Protein AF-A0AAJ1BCB5-F1 (afdb_monomer_lite)

Radius of gyration: 13.61 Å; chains: 1; bounding box: 36×20×44 Å

Foldseek 3Di:
DDAWDWDWDADPNWIWIWTHDLFFIWIATPCDPDPLDDRTDTDGNPDDPDDPPDPCDVVNVNVVVVVVVVVSVVVVD

Structure (mmCIF, N/CA/C/O backbone):
data_AF-A0AAJ1BCB5-F1
#
_entry.id   AF-A0AAJ1BCB5-F1
#
loop_
_atom_site.group_PDB
_atom_site.id
_atom_site.type_symbol
_atom_site.label_atom_id
_atom_site.label_alt_id
_atom_site.label_comp_id
_atom_site.label_asym_id
_atom_site.label_entity_id
_atom_site.label_seq_id
_atom_site.pdbx_PDB_ins_code
_atom_site.Cartn_x
_atom_site.Cartn_y
_atom_site.Cartn_z
_atom_site.occupancy
_atom_site.B_iso_or_equiv
_atom_site.auth_seq_id
_atom_site.auth_comp_id
_atom_site.auth_asym_id
_atom_site.auth_atom_id
_atom_site.pdbx_PDB_model_num
ATOM 1 N N . MET A 1 1 ? 3.063 0.021 -26.101 1.00 45.00 1 MET A N 1
ATOM 2 C CA . MET A 1 1 ? 3.000 0.633 -24.761 1.00 45.00 1 MET A CA 1
ATOM 3 C C . MET A 1 1 ? 3.009 -0.531 -23.795 1.00 45.00 1 MET A C 1
ATOM 5 O O . MET A 1 1 ? 2.146 -1.381 -23.947 1.00 45.00 1 MET A O 1
ATOM 9 N N . SER A 1 2 ? 4.034 -0.670 -22.952 1.00 55.69 2 SER A N 1
ATOM 10 C CA . SER A 1 2 ? 4.043 -1.724 -21.931 1.00 55.69 2 SER A CA 1
ATOM 11 C C . SER A 1 2 ? 3.009 -1.349 -20.877 1.00 55.69 2 SER A C 1
ATOM 13 O O . SER A 1 2 ? 3.043 -0.223 -20.384 1.00 55.69 2 SER A O 1
ATOM 15 N N . GLU A 1 3 ? 2.062 -2.238 -20.608 1.00 65.75 3 GLU A N 1
ATOM 16 C CA . GLU A 1 3 ? 1.087 -2.063 -19.532 1.00 65.75 3 GLU A CA 1
ATOM 17 C C . GLU A 1 3 ? 1.829 -1.930 -18.187 1.00 65.75 3 GLU A C 1
ATOM 19 O O . GLU A 1 3 ? 2.888 -2.550 -18.025 1.00 65.75 3 GLU A O 1
ATOM 24 N N . PRO A 1 4 ? 1.350 -1.090 -17.252 1.00 73.56 4 PRO A N 1
ATOM 25 C CA . PRO A 1 4 ? 1.950 -0.997 -15.926 1.00 73.56 4 PRO A CA 1
ATOM 26 C C . PRO A 1 4 ? 1.840 -2.348 -15.204 1.00 73.56 4 PRO A C 1
ATOM 28 O O . PRO A 1 4 ? 0.802 -3.010 -15.274 1.00 73.56 4 PRO A O 1
ATOM 31 N N . ASP A 1 5 ? 2.912 -2.768 -14.526 1.00 86.50 5 ASP A N 1
ATOM 32 C CA . ASP A 1 5 ? 2.907 -4.011 -13.746 1.00 86.50 5 ASP A CA 1
ATOM 33 C C . ASP A 1 5 ? 2.119 -3.756 -12.465 1.00 86.50 5 ASP A C 1
ATOM 35 O O . ASP A 1 5 ? 2.491 -2.897 -11.668 1.00 86.50 5 ASP A O 1
ATOM 39 N N . ARG A 1 6 ? 1.009 -4.472 -12.289 1.00 90.69 6 ARG A N 1
ATOM 40 C CA . ARG A 1 6 ? 0.148 -4.332 -11.116 1.00 90.69 6 ARG A CA 1
ATOM 41 C C . ARG A 1 6 ? 0.160 -5.601 -10.289 1.00 90.69 6 ARG A C 1
ATOM 43 O O . ARG A 1 6 ? 0.094 -6.702 -10.837 1.00 90.69 6 ARG A O 1
ATOM 50 N N . PHE A 1 7 ? 0.221 -5.448 -8.973 1.00 92.19 7 PHE A N 1
ATOM 51 C CA . PHE A 1 7 ? 0.094 -6.565 -8.044 1.00 92.19 7 PHE A CA 1
ATOM 52 C C . PHE A 1 7 ? -0.557 -6.123 -6.736 1.00 92.19 7 PHE A C 1
ATOM 54 O O . PHE A 1 7 ? -0.526 -4.949 -6.374 1.00 92.19 7 PHE A O 1
ATOM 61 N N . GLN A 1 8 ? -1.166 -7.082 -6.045 1.00 93.50 8 GLN A N 1
ATOM 62 C CA . GLN A 1 8 ? -1.818 -6.856 -4.762 1.00 93.50 8 GLN A CA 1
ATOM 63 C C . GLN A 1 8 ? -0.906 -7.283 -3.618 1.00 93.50 8 GLN A C 1
ATOM 65 O O . GLN A 1 8 ? -0.131 -8.237 -3.749 1.00 93.50 8 GLN A O 1
ATOM 70 N N . VAL A 1 9 ? -1.012 -6.570 -2.503 1.00 91.50 9 VAL A N 1
ATOM 71 C CA . VAL A 1 9 ? -0.266 -6.836 -1.275 1.00 91.50 9 VAL A CA 1
ATOM 72 C C . VAL A 1 9 ? -1.244 -6.838 -0.108 1.00 91.50 9 VAL A C 1
ATOM 74 O O . VAL A 1 9 ? -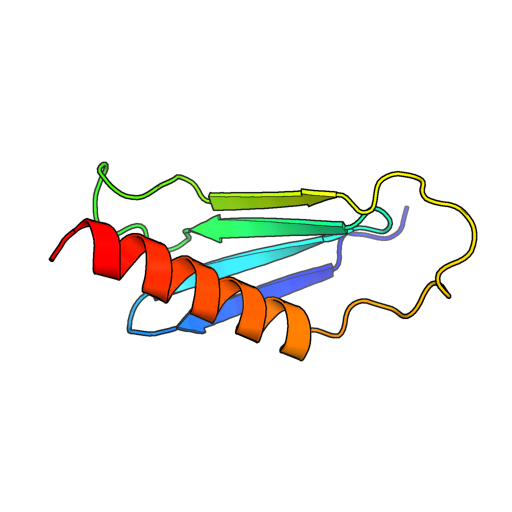2.000 -5.887 0.067 1.00 91.50 9 VAL A O 1
ATOM 77 N N . GLU A 1 10 ? -1.218 -7.902 0.689 1.00 92.00 10 GLU A N 1
ATOM 78 C CA . GLU A 1 10 ? -2.020 -8.037 1.906 1.00 92.00 10 GLU A CA 1
ATOM 79 C C . GLU A 1 10 ? -1.106 -7.876 3.129 1.00 92.00 10 GLU A C 1
ATOM 81 O O . GLU A 1 10 ? -0.174 -8.661 3.318 1.00 92.00 10 GLU A O 1
ATOM 86 N N . LEU A 1 11 ? -1.351 -6.855 3.955 1.00 88.19 11 LEU A N 1
ATOM 87 C CA . LEU A 1 11 ? -0.571 -6.559 5.163 1.00 88.19 11 LEU A CA 1
ATOM 88 C C . LEU A 1 11 ? -1.500 -6.180 6.312 1.00 88.19 11 LEU A C 1
ATOM 90 O O . LEU A 1 11 ? -2.291 -5.254 6.185 1.00 88.19 11 LEU A O 1
ATOM 94 N N . ARG A 1 12 ? -1.366 -6.867 7.457 1.00 82.38 12 ARG A N 1
ATOM 95 C CA . ARG A 1 12 ? -2.104 -6.576 8.705 1.00 82.38 12 ARG A CA 1
ATOM 96 C C . ARG A 1 12 ? -3.611 -6.345 8.485 1.00 82.38 12 ARG A C 1
ATOM 98 O O . ARG A 1 12 ? -4.156 -5.371 8.980 1.00 82.38 12 ARG A O 1
ATOM 105 N N . GLU A 1 13 ? -4.250 -7.253 7.742 1.00 85.31 13 GLU A N 1
ATOM 106 C CA . GLU A 1 13 ? -5.689 -7.224 7.401 1.00 85.31 13 GLU A CA 1
ATOM 107 C C . GLU A 1 13 ? -6.101 -6.145 6.384 1.00 85.31 13 GLU A C 1
ATOM 109 O O . GLU A 1 13 ? -7.277 -6.031 6.055 1.00 85.31 13 GLU A O 1
ATOM 114 N N . PHE A 1 14 ? -5.141 -5.415 5.817 1.00 87.44 14 PHE A N 1
ATOM 115 C CA . PHE A 1 14 ? -5.372 -4.435 4.763 1.00 87.44 14 PHE A CA 1
ATOM 116 C C . PHE A 1 14 ? -4.888 -4.929 3.408 1.00 87.44 14 PHE A C 1
ATOM 118 O O . PHE A 1 14 ? -3.859 -5.601 3.303 1.00 87.44 14 PHE A O 1
ATOM 125 N N . THR A 1 15 ? -5.620 -4.552 2.360 1.00 91.06 15 THR A N 1
ATOM 126 C CA . THR A 1 15 ? -5.274 -4.888 0.977 1.00 91.06 15 THR A CA 1
ATOM 127 C C . THR A 1 15 ? -4.881 -3.635 0.208 1.00 91.06 15 THR A C 1
ATOM 129 O O . THR A 1 15 ? -5.635 -2.659 0.164 1.00 91.06 15 THR A O 1
ATOM 132 N N . PHE A 1 16 ? -3.729 -3.699 -0.453 1.00 92.00 16 PHE A N 1
ATOM 133 C CA . PHE A 1 16 ? -3.169 -2.632 -1.272 1.00 92.00 16 PHE A CA 1
ATOM 134 C C . PHE A 1 16 ? -3.029 -3.081 -2.725 1.00 92.00 16 PHE A C 1
ATOM 136 O O . PHE A 1 16 ? -2.626 -4.212 -2.999 1.00 92.00 16 PHE A O 1
ATOM 143 N N . GLU A 1 17 ? -3.318 -2.183 -3.662 1.00 93.94 17 GLU A N 1
ATOM 144 C CA . GLU A 1 17 ? -2.944 -2.322 -5.066 1.00 93.94 17 GLU A CA 1
ATOM 145 C C . GLU A 1 17 ? -1.687 -1.502 -5.332 1.00 93.94 17 GLU A C 1
ATOM 147 O O . GLU A 1 17 ? -1.638 -0.306 -5.049 1.00 93.94 17 GLU A O 1
ATOM 152 N N . VAL A 1 18 ? -0.675 -2.148 -5.900 1.00 92.81 18 VAL A N 1
ATOM 153 C CA . VAL A 1 18 ? 0.563 -1.499 -6.310 1.00 92.81 18 VAL A CA 1
ATOM 154 C C . VAL A 1 18 ? 0.604 -1.434 -7.824 1.00 92.81 18 VAL A C 1
ATOM 156 O O . VAL A 1 18 ? 0.522 -2.460 -8.498 1.00 92.81 18 VAL A O 1
ATOM 159 N N . GLU A 1 19 ? 0.785 -0.234 -8.358 1.00 91.50 19 GLU A N 1
ATOM 160 C CA . GLU A 1 19 ? 1.034 0.015 -9.771 1.00 91.50 19 GLU A CA 1
ATOM 161 C C . GLU A 1 19 ? 2.498 0.409 -9.976 1.00 91.50 19 GLU A C 1
ATOM 163 O O . GLU A 1 19 ? 2.909 1.509 -9.613 1.00 91.50 19 GLU A O 1
ATOM 168 N N . ILE A 1 20 ? 3.294 -0.471 -10.583 1.00 87.56 20 ILE A N 1
ATOM 169 C CA . ILE A 1 20 ? 4.679 -0.189 -10.959 1.00 87.56 20 ILE A CA 1
ATOM 170 C C . ILE A 1 20 ? 4.721 0.360 -12.385 1.00 87.56 20 ILE A C 1
ATOM 172 O O . ILE A 1 20 ? 4.237 -0.243 -13.347 1.00 87.56 20 ILE A O 1
ATOM 176 N N . SER A 1 21 ? 5.399 1.490 -12.525 1.00 83.44 21 SER A N 1
ATOM 177 C CA . SER A 1 21 ? 5.703 2.143 -13.790 1.00 83.44 21 SER A CA 1
ATOM 178 C C . SER A 1 21 ? 7.214 2.256 -13.997 1.00 83.44 21 SER A C 1
ATOM 180 O O . SER A 1 21 ? 8.023 2.126 -13.082 1.00 83.44 21 SER A O 1
ATOM 182 N N . SER A 1 22 ? 7.633 2.589 -15.216 1.00 77.50 22 SER A N 1
ATOM 183 C CA . SER A 1 22 ? 9.047 2.861 -15.529 1.00 77.50 22 SER A CA 1
ATOM 184 C C . SER A 1 22 ? 9.645 4.050 -14.760 1.00 77.50 22 SER A C 1
ATOM 186 O O . SER A 1 22 ? 10.861 4.234 -14.772 1.00 77.50 22 SER A O 1
ATOM 188 N N . LEU A 1 23 ? 8.796 4.856 -14.118 1.00 80.81 23 LEU A N 1
ATOM 189 C CA . LEU A 1 23 ? 9.154 6.048 -13.355 1.00 80.81 23 LEU A CA 1
ATOM 190 C C . LEU A 1 23 ? 9.102 5.833 -11.835 1.00 80.81 23 LEU A C 1
ATOM 192 O O . LEU A 1 23 ? 9.469 6.746 -11.102 1.00 80.81 23 LEU A O 1
ATOM 196 N N . GLY A 1 24 ? 8.645 4.677 -11.349 1.00 86.25 24 GLY A N 1
ATOM 197 C CA . GLY A 1 24 ? 8.409 4.455 -9.923 1.00 86.25 24 GLY A CA 1
ATOM 198 C C . GLY A 1 24 ? 7.216 3.543 -9.666 1.00 86.25 24 GLY A C 1
ATOM 199 O O . GLY A 1 24 ? 6.901 2.697 -10.499 1.00 86.25 24 GLY A O 1
ATOM 200 N N . TYR A 1 25 ? 6.549 3.711 -8.530 1.00 89.38 25 TYR A N 1
ATOM 201 C CA . TYR A 1 25 ? 5.350 2.945 -8.201 1.00 89.38 25 TYR A CA 1
ATOM 202 C C . TYR A 1 25 ? 4.349 3.772 -7.397 1.00 89.38 25 TYR A C 1
ATOM 204 O O . TYR A 1 25 ? 4.717 4.725 -6.710 1.00 89.38 25 TYR A O 1
ATOM 212 N N . SER A 1 26 ? 3.086 3.381 -7.483 1.00 91.12 26 SER A N 1
ATOM 213 C CA . SER A 1 26 ? 1.984 3.953 -6.720 1.00 91.12 26 SER A CA 1
ATOM 214 C C . SER A 1 26 ? 1.301 2.862 -5.916 1.00 91.12 26 SER A C 1
ATOM 216 O O . SER A 1 26 ? 1.150 1.747 -6.405 1.00 91.12 26 SER A O 1
ATOM 218 N N . VAL A 1 27 ? 0.896 3.186 -4.695 1.00 91.69 27 VAL A N 1
ATOM 219 C CA . VAL A 1 27 ? 0.219 2.281 -3.769 1.00 91.69 27 VAL A CA 1
ATOM 220 C C . VAL A 1 27 ? -1.145 2.867 -3.453 1.00 91.69 27 VAL A C 1
ATOM 222 O O . VAL A 1 27 ? -1.243 4.029 -3.059 1.00 91.69 27 VAL A O 1
ATOM 225 N N . PHE A 1 28 ? -2.186 2.060 -3.615 1.00 90.31 28 PHE A N 1
ATOM 226 C CA . PHE A 1 28 ? -3.579 2.431 -3.400 1.00 90.31 28 PHE A CA 1
ATOM 227 C C . PHE A 1 28 ? -4.224 1.470 -2.409 1.00 90.31 28 PHE A C 1
ATOM 229 O O . PHE A 1 28 ? -3.969 0.268 -2.455 1.00 90.31 28 PHE A O 1
ATOM 236 N N . TRP A 1 29 ? -5.093 1.975 -1.538 1.00 89.94 29 TRP A N 1
ATOM 237 C CA . TRP A 1 29 ? -5.903 1.112 -0.679 1.00 89.94 29 TRP A CA 1
ATOM 238 C C . TRP A 1 29 ? -7.040 0.488 -1.482 1.00 89.94 29 TRP A C 1
ATOM 240 O O . TRP A 1 29 ? -7.822 1.204 -2.107 1.00 89.94 29 TRP A O 1
ATOM 250 N N . LEU A 1 30 ? -7.150 -0.839 -1.440 1.00 87.88 30 LEU A N 1
ATOM 251 C CA . LEU A 1 30 ? -8.303 -1.559 -1.982 1.00 87.88 30 LEU A CA 1
ATOM 252 C C . LEU A 1 30 ? -9.374 -1.787 -0.920 1.00 87.88 30 LEU A C 1
ATOM 254 O O . LEU A 1 30 ? -10.557 -1.645 -1.212 1.00 87.88 30 LEU A O 1
ATOM 258 N N . ASP A 1 31 ? -8.949 -2.098 0.301 1.00 82.44 31 ASP A N 1
ATOM 259 C CA . ASP A 1 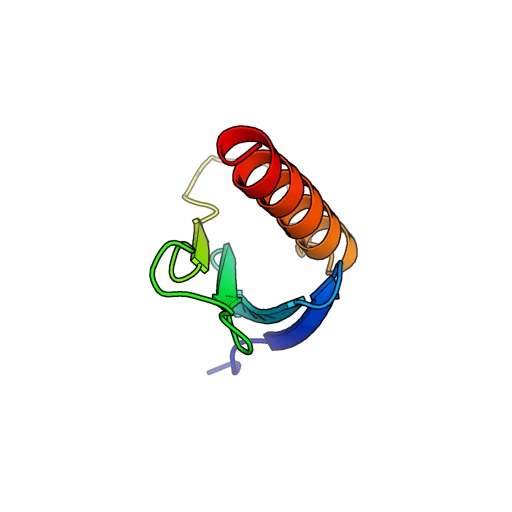3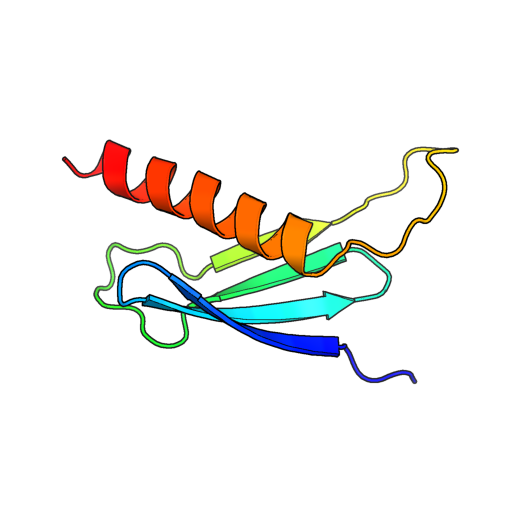1 ? -9.836 -2.286 1.446 1.00 82.44 31 ASP A CA 1
ATOM 260 C C . ASP A 1 31 ? -9.543 -1.186 2.471 1.00 82.44 31 ASP A C 1
ATOM 262 O O . ASP A 1 31 ? -8.839 -1.386 3.459 1.00 82.44 31 ASP A O 1
ATOM 266 N N . CYS A 1 32 ? -9.965 0.042 2.145 1.00 70.38 32 CYS A N 1
ATOM 267 C CA . CYS A 1 32 ? -9.792 1.181 3.040 1.00 70.38 32 CYS A CA 1
ATOM 268 C C . CYS A 1 32 ? -10.815 1.062 4.182 1.00 70.38 32 CYS A C 1
ATOM 270 O O . CYS A 1 32 ? -12.017 1.157 3.916 1.00 70.38 32 CYS A O 1
ATOM 272 N N . PRO A 1 33 ? -10.378 0.857 5.436 1.00 67.81 33 PRO A N 1
ATOM 273 C CA . PRO A 1 33 ? -11.291 0.581 6.542 1.00 67.81 33 PRO A CA 1
ATOM 274 C C . PRO A 1 33 ? -12.103 1.814 6.970 1.00 67.81 33 PRO A C 1
ATOM 276 O O . PRO A 1 33 ? -13.172 1.651 7.554 1.00 67.81 33 PRO A O 1
ATOM 279 N N . ASP A 1 34 ? -11.599 3.034 6.727 1.00 74.56 34 ASP A N 1
ATOM 280 C CA . ASP A 1 34 ? -12.188 4.280 7.228 1.00 74.56 34 ASP A CA 1
ATOM 281 C C . ASP A 1 34 ? -11.674 5.527 6.468 1.00 74.56 34 ASP A C 1
ATOM 283 O O . ASP A 1 34 ? -10.565 5.524 5.932 1.00 74.56 34 ASP A O 1
ATOM 287 N N . GLU A 1 35 ? -12.449 6.620 6.458 1.00 72.75 35 GLU A N 1
ATOM 288 C CA . GLU A 1 35 ? -12.112 7.898 5.793 1.00 72.75 35 GLU A CA 1
ATOM 289 C C . GLU A 1 35 ? -10.893 8.614 6.392 1.00 72.75 35 GLU A C 1
ATOM 291 O O . GLU A 1 35 ? -10.309 9.503 5.770 1.00 72.75 35 GLU A O 1
ATOM 296 N N . THR A 1 36 ? -10.492 8.214 7.596 1.00 75.94 36 THR A N 1
ATOM 297 C CA . THR A 1 36 ? -9.290 8.724 8.250 1.00 75.94 36 THR A CA 1
ATOM 298 C C . THR A 1 36 ? -8.005 8.246 7.579 1.00 75.94 36 THR A C 1
ATOM 300 O O . THR A 1 36 ? -6.980 8.901 7.744 1.00 75.94 36 THR A O 1
ATOM 303 N N . TYR A 1 37 ? -8.000 7.114 6.863 1.00 73.81 37 TYR A N 1
ATOM 304 C CA . TYR A 1 37 ? -6.799 6.577 6.208 1.00 73.81 37 TYR A CA 1
ATOM 305 C C . TYR A 1 37 ? -6.437 7.356 4.933 1.00 73.81 37 TYR A C 1
ATOM 307 O O . TYR A 1 37 ? -7.325 7.783 4.191 1.00 73.81 37 TYR A O 1
ATOM 315 N N . PRO A 1 38 ? -5.136 7.561 4.650 1.00 79.38 38 PRO A N 1
ATOM 316 C CA . PRO A 1 38 ? -4.712 8.207 3.411 1.00 79.38 38 PRO A CA 1
ATOM 317 C C . PRO A 1 38 ? -5.171 7.383 2.206 1.00 79.38 38 PRO A C 1
ATOM 319 O O . PRO A 1 38 ? -5.198 6.163 2.269 1.00 79.38 38 PRO A O 1
ATOM 322 N N . SER A 1 39 ? -5.463 8.010 1.065 1.00 81.31 39 SER A N 1
ATOM 323 C CA . SER A 1 39 ? -5.882 7.274 -0.144 1.00 81.31 39 SER A CA 1
ATOM 324 C C . SER A 1 39 ? -4.770 6.422 -0.780 1.00 81.31 39 SER A C 1
ATOM 326 O O . SER A 1 39 ? -5.032 5.676 -1.723 1.00 81.31 39 SER A O 1
ATOM 328 N N . GLY A 1 40 ? -3.539 6.517 -0.273 1.00 86.06 40 GLY A N 1
ATOM 329 C CA . GLY A 1 40 ? -2.356 5.857 -0.808 1.00 86.06 40 GLY A CA 1
ATOM 330 C C . GLY A 1 40 ? -1.163 6.804 -0.873 1.00 86.06 40 GLY A C 1
ATOM 331 O O . GLY A 1 40 ? -1.220 7.930 -0.372 1.00 86.06 40 GLY A O 1
ATOM 332 N N . TYR A 1 41 ? -0.094 6.364 -1.528 1.00 88.25 41 TYR A N 1
ATOM 333 C CA . TYR A 1 41 ? 1.078 7.192 -1.803 1.00 88.25 41 TYR A CA 1
ATOM 334 C C . TYR A 1 41 ? 1.710 6.819 -3.147 1.00 88.25 41 TYR A C 1
ATOM 336 O O . TYR A 1 41 ? 1.394 5.796 -3.755 1.00 88.25 41 TYR A O 1
ATOM 344 N N . SER A 1 42 ? 2.577 7.682 -3.669 1.00 89.00 42 SER A N 1
ATOM 345 C CA . SER A 1 42 ? 3.272 7.437 -4.935 1.00 89.00 42 SER A CA 1
ATOM 346 C C . SER A 1 42 ? 4.730 7.838 -4.817 1.00 89.00 42 SER A C 1
ATOM 348 O O . SER A 1 42 ? 5.048 8.948 -4.386 1.00 89.00 42 SER A O 1
ATOM 350 N N . VAL A 1 43 ? 5.616 6.935 -5.223 1.00 85.75 43 VAL A N 1
ATOM 351 C CA . VAL A 1 43 ? 7.063 7.120 -5.192 1.00 85.75 43 VAL A CA 1
ATOM 352 C C . VAL A 1 43 ? 7.556 7.274 -6.620 1.00 85.75 43 VAL A C 1
ATOM 354 O O . VAL A 1 43 ? 7.544 6.328 -7.407 1.00 85.75 43 VAL A O 1
ATOM 357 N N . PHE A 1 44 ? 8.019 8.478 -6.954 1.00 83.00 44 PHE A N 1
ATOM 358 C CA . PHE A 1 44 ? 8.602 8.783 -8.258 1.00 83.00 44 PHE A CA 1
ATOM 359 C C . PHE A 1 44 ? 10.129 8.772 -8.164 1.00 83.00 44 PHE A C 1
ATOM 361 O O . PHE A 1 44 ? 10.726 9.567 -7.438 1.00 83.00 44 PHE A O 1
ATOM 368 N N . GLN A 1 45 ? 10.782 7.919 -8.950 1.00 69.94 4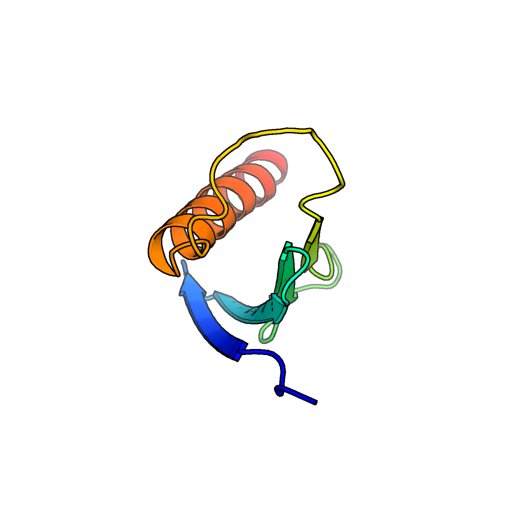5 GLN A N 1
ATOM 369 C CA . GLN A 1 45 ? 12.228 7.963 -9.168 1.00 69.94 45 GLN A CA 1
ATOM 370 C C . GLN A 1 45 ? 12.565 9.091 -10.154 1.00 69.94 45 GLN A C 1
ATOM 372 O O . GLN A 1 45 ? 12.900 8.878 -11.320 1.00 69.94 45 GLN A O 1
ATOM 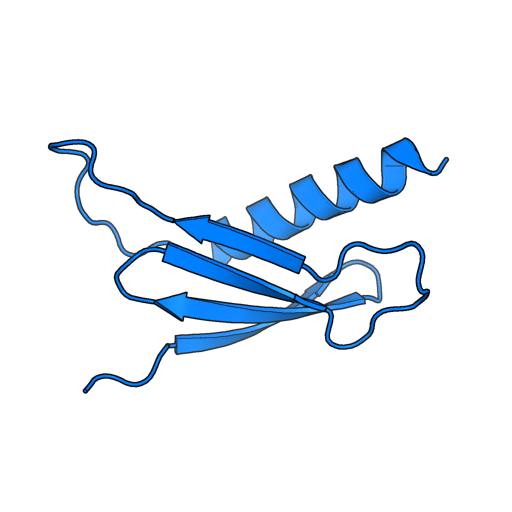377 N N . GLY A 1 46 ? 12.430 10.332 -9.691 1.00 56.94 46 GLY A N 1
ATOM 378 C CA . GLY A 1 46 ? 12.798 11.518 -10.451 1.00 56.94 46 GLY A CA 1
ATOM 379 C C . GLY A 1 46 ? 14.315 11.709 -10.516 1.00 56.94 46 GLY A C 1
ATOM 380 O O . GLY A 1 46 ? 14.921 12.179 -9.563 1.00 56.94 46 GLY A O 1
ATOM 381 N N . GLY A 1 47 ? 14.921 11.384 -11.659 1.00 53.91 47 GLY A N 1
ATOM 382 C CA . GLY A 1 47 ? 15.965 12.207 -12.288 1.00 53.91 47 GLY A CA 1
ATOM 383 C C . GLY A 1 47 ? 17.285 12.500 -11.560 1.00 53.91 47 GLY A C 1
ATOM 384 O O . GLY A 1 47 ? 17.934 13.462 -11.956 1.00 53.91 47 GLY A O 1
ATOM 385 N N . SER A 1 48 ? 17.728 11.718 -10.572 1.00 48.69 48 SER A N 1
ATOM 386 C CA . SER A 1 48 ? 19.118 11.820 -10.094 1.00 48.69 48 SER A CA 1
ATOM 387 C C . SER A 1 48 ? 20.031 10.874 -10.868 1.00 48.69 48 SER A C 1
ATOM 389 O O . SER A 1 48 ? 19.872 9.653 -10.867 1.00 48.69 48 SER A O 1
ATOM 391 N N . GLU A 1 49 ? 20.973 11.492 -11.569 1.00 51.28 49 GLU A N 1
ATOM 392 C CA . GLU A 1 49 ? 22.060 10.899 -12.331 1.00 51.28 49 GLU A CA 1
ATOM 393 C C . GLU A 1 49 ? 22.713 9.696 -11.612 1.00 51.28 49 GLU A C 1
ATOM 395 O O . GLU A 1 49 ? 23.150 9.777 -10.469 1.00 51.28 49 GLU A O 1
ATOM 400 N N . HIS A 1 50 ? 22.826 8.576 -12.332 1.00 46.59 50 HIS A N 1
ATOM 401 C CA . HIS A 1 50 ? 23.764 7.482 -12.049 1.00 46.59 50 HIS A CA 1
ATOM 402 C C . HIS A 1 50 ? 23.572 6.615 -10.786 1.00 46.59 50 HIS A C 1
ATOM 404 O O . HIS A 1 50 ? 24.547 6.059 -10.279 1.00 46.59 50 HIS A O 1
ATOM 410 N N . VAL A 1 51 ? 22.341 6.326 -10.358 1.00 49.81 51 VAL A N 1
ATOM 411 C CA . VAL A 1 51 ? 22.095 5.094 -9.580 1.00 49.81 51 VAL A CA 1
ATOM 412 C C . VAL A 1 51 ? 21.521 4.054 -10.529 1.00 49.81 51 VAL A C 1
ATOM 414 O O . VAL A 1 51 ? 20.471 4.260 -11.130 1.00 49.81 51 VAL A O 1
ATOM 417 N N . SER A 1 52 ? 22.282 2.978 -10.749 1.00 46.47 52 SER A N 1
ATOM 418 C CA . SER A 1 52 ? 21.929 1.847 -11.615 1.00 46.47 52 SER A CA 1
ATOM 419 C C . SER A 1 52 ? 20.426 1.570 -11.572 1.00 46.47 52 SER A C 1
ATOM 421 O O . SER A 1 52 ? 19.913 1.276 -10.496 1.00 46.47 52 SER A O 1
ATOM 423 N N . ARG A 1 53 ? 19.755 1.658 -12.733 1.00 52.69 53 ARG A N 1
ATOM 424 C CA . ARG A 1 53 ? 18.356 1.258 -12.982 1.00 52.69 53 ARG A CA 1
ATOM 425 C C . ARG A 1 53 ? 18.150 -0.220 -12.629 1.00 52.69 53 ARG A C 1
ATOM 427 O O . ARG A 1 53 ? 17.977 -1.061 -13.510 1.00 52.69 53 ARG A O 1
ATOM 434 N N . LYS A 1 54 ? 18.242 -0.578 -11.355 1.00 55.66 54 LYS A N 1
ATOM 435 C CA . LYS A 1 54 ? 17.771 -1.869 -10.889 1.00 55.66 54 LYS A CA 1
ATOM 436 C C . LYS A 1 54 ? 16.248 -1.780 -10.877 1.00 55.66 54 LYS A C 1
ATOM 438 O O . LYS A 1 54 ? 15.723 -0.789 -10.370 1.00 55.66 54 LYS A O 1
ATOM 443 N N . PRO A 1 55 ? 15.545 -2.759 -11.467 1.00 57.56 55 PRO A N 1
ATOM 444 C CA . PRO A 1 55 ? 14.109 -2.852 -11.273 1.00 57.56 55 PRO A CA 1
ATOM 445 C C . PRO A 1 55 ? 13.851 -2.872 -9.766 1.00 57.56 55 PRO A C 1
ATOM 447 O O . PRO A 1 55 ? 14.536 -3.594 -9.037 1.00 57.56 55 PRO A O 1
ATOM 450 N N . ILE A 1 56 ? 12.922 -2.035 -9.308 1.00 67.88 56 ILE A N 1
ATOM 451 C CA . ILE A 1 56 ? 12.491 -2.054 -7.913 1.00 67.88 56 ILE A CA 1
ATOM 452 C C . ILE A 1 56 ? 11.920 -3.452 -7.679 1.00 67.88 56 ILE A C 1
ATOM 454 O O . ILE A 1 56 ? 10.972 -3.859 -8.354 1.00 67.88 56 ILE A O 1
ATOM 458 N N . ALA A 1 57 ? 12.554 -4.224 -6.800 1.00 82.06 57 ALA A N 1
ATOM 459 C CA . ALA A 1 57 ? 12.058 -5.549 -6.475 1.00 82.06 57 ALA A CA 1
ATOM 460 C C . ALA A 1 57 ? 10.717 -5.397 -5.751 1.00 82.06 57 ALA A C 1
ATOM 462 O O . ALA A 1 57 ? 10.576 -4.535 -4.886 1.00 82.06 57 ALA A O 1
ATOM 463 N N . ARG A 1 58 ? 9.743 -6.253 -6.073 1.00 86.69 58 ARG A N 1
ATOM 464 C CA . ARG A 1 58 ? 8.432 -6.245 -5.402 1.00 86.69 58 ARG A CA 1
ATOM 465 C C . ARG A 1 58 ? 8.575 -6.343 -3.881 1.00 86.69 58 ARG A C 1
ATOM 467 O O . ARG A 1 58 ? 7.858 -5.668 -3.163 1.00 86.69 58 ARG A O 1
ATOM 474 N N . GLU A 1 59 ? 9.549 -7.115 -3.405 1.00 87.44 59 GLU A N 1
ATOM 475 C CA . GLU A 1 59 ? 9.880 -7.252 -1.981 1.00 87.44 59 GLU A CA 1
ATOM 476 C C . GLU A 1 59 ? 10.292 -5.926 -1.323 1.00 87.44 59 GLU A C 1
ATOM 478 O O . GLU A 1 59 ? 9.932 -5.684 -0.176 1.00 87.44 59 GLU A O 1
ATOM 483 N N . GLU A 1 60 ? 11.008 -5.050 -2.034 1.00 87.94 60 GLU A N 1
ATOM 484 C CA . GLU A 1 60 ? 11.378 -3.725 -1.513 1.00 87.94 60 GLU A CA 1
ATOM 485 C C . GLU A 1 60 ? 10.138 -2.836 -1.382 1.00 87.94 60 GLU A C 1
ATOM 487 O O . GLU A 1 60 ? 9.985 -2.157 -0.374 1.00 87.94 60 GLU A O 1
ATOM 492 N N . ILE A 1 61 ? 9.224 -2.898 -2.359 1.00 89.44 61 ILE A N 1
ATOM 493 C CA . ILE A 1 61 ? 7.953 -2.162 -2.307 1.00 89.44 61 ILE A CA 1
ATOM 494 C C . ILE A 1 61 ? 7.094 -2.665 -1.145 1.00 89.44 61 ILE A C 1
ATOM 496 O O . ILE A 1 61 ? 6.558 -1.866 -0.394 1.00 89.44 61 ILE A O 1
ATOM 500 N N . ILE A 1 62 ? 6.992 -3.983 -0.950 1.00 90.50 62 ILE A N 1
ATOM 501 C CA . ILE A 1 62 ? 6.219 -4.560 0.161 1.00 90.50 62 ILE A CA 1
ATOM 502 C C . ILE A 1 62 ? 6.759 -4.076 1.513 1.00 90.50 62 ILE A C 1
ATOM 504 O O . ILE A 1 62 ? 5.976 -3.717 2.388 1.00 90.50 62 ILE A O 1
ATOM 508 N N . ARG A 1 63 ? 8.086 -4.033 1.682 1.00 90.62 63 ARG A N 1
ATOM 509 C CA . ARG A 1 63 ? 8.716 -3.529 2.913 1.00 90.62 63 ARG A CA 1
ATOM 510 C C . ARG A 1 63 ? 8.487 -2.035 3.124 1.00 90.62 63 ARG A C 1
ATOM 512 O O . ARG A 1 63 ? 8.296 -1.620 4.259 1.00 90.62 63 ARG A O 1
ATOM 519 N N . ASP A 1 64 ? 8.504 -1.251 2.051 1.00 90.50 64 ASP A N 1
ATOM 520 C CA . ASP A 1 64 ? 8.189 0.178 2.097 1.00 90.50 64 ASP A CA 1
ATOM 521 C C . ASP A 1 64 ? 6.733 0.416 2.534 1.00 90.50 64 ASP A C 1
ATOM 523 O O . ASP A 1 64 ? 6.486 1.208 3.440 1.00 90.50 64 ASP A O 1
ATOM 527 N N . ILE A 1 65 ? 5.784 -0.356 1.987 1.00 90.62 65 ILE A N 1
ATOM 528 C CA . ILE A 1 65 ? 4.370 -0.305 2.394 1.00 90.62 65 ILE A CA 1
ATOM 529 C C . ILE A 1 65 ? 4.217 -0.690 3.868 1.00 90.62 65 ILE A C 1
ATOM 531 O O . ILE A 1 65 ? 3.441 -0.061 4.581 1.00 90.62 65 ILE A O 1
ATOM 535 N N . GLU A 1 66 ? 4.942 -1.708 4.340 1.00 91.12 66 GLU A N 1
ATOM 536 C CA . GLU A 1 66 ? 4.900 -2.133 5.743 1.00 91.12 66 GLU A CA 1
ATOM 537 C C . GLU A 1 66 ? 5.415 -1.045 6.701 1.00 91.12 66 GLU A C 1
ATOM 539 O O . GLU A 1 66 ? 4.775 -0.790 7.723 1.00 91.12 66 GLU A O 1
ATOM 544 N N . ASP A 1 67 ? 6.527 -0.383 6.368 1.00 90.31 67 ASP A N 1
ATOM 545 C CA . ASP A 1 67 ? 7.096 0.715 7.166 1.00 90.31 67 ASP A CA 1
ATOM 546 C C . ASP A 1 67 ? 6.168 1.939 7.198 1.00 90.31 67 ASP A C 1
ATOM 548 O O . ASP A 1 67 ? 5.886 2.501 8.265 1.00 90.31 67 ASP A O 1
ATOM 552 N N . TRP A 1 68 ? 5.611 2.298 6.038 1.00 88.44 68 TRP A N 1
ATOM 553 C CA . TRP A 1 68 ? 4.610 3.353 5.935 1.00 88.44 68 TRP A CA 1
ATOM 554 C C . TRP A 1 68 ? 3.358 3.024 6.754 1.00 88.44 68 TRP A C 1
ATOM 556 O O . TRP A 1 68 ? 2.914 3.849 7.552 1.00 88.44 68 TRP A O 1
ATOM 566 N N . LEU A 1 69 ? 2.829 1.804 6.631 1.00 87.56 69 LEU A N 1
ATOM 567 C CA . LEU A 1 69 ? 1.668 1.351 7.391 1.00 87.56 69 LEU A CA 1
ATOM 568 C C . LEU A 1 69 ? 1.942 1.372 8.899 1.00 87.56 69 LEU A C 1
ATOM 570 O O . LEU A 1 69 ? 1.085 1.790 9.673 1.00 87.56 69 LEU A O 1
ATOM 574 N N . GLU A 1 70 ? 3.128 0.949 9.343 1.00 88.06 70 GLU A N 1
ATOM 575 C CA . GLU A 1 70 ? 3.500 1.037 10.756 1.00 88.06 70 GLU A CA 1
ATOM 576 C C . GLU A 1 70 ? 3.548 2.490 11.248 1.00 88.06 70 GLU A C 1
ATOM 578 O O . GLU A 1 70 ? 3.090 2.771 12.358 1.00 88.06 70 GLU A O 1
ATOM 583 N N . THR A 1 71 ? 4.064 3.407 10.430 1.00 86.00 71 THR A N 1
ATOM 584 C CA . THR A 1 71 ? 4.101 4.840 10.746 1.00 86.00 71 THR A CA 1
ATOM 585 C C . THR A 1 71 ? 2.692 5.428 10.854 1.00 86.00 71 THR A C 1
ATOM 587 O O . THR A 1 71 ? 2.375 6.064 11.860 1.00 86.00 71 THR A O 1
ATOM 590 N N . GLU A 1 72 ? 1.821 5.144 9.881 1.00 81.56 72 GLU A N 1
ATOM 591 C CA . GLU A 1 72 ? 0.423 5.596 9.881 1.00 81.56 72 GLU A CA 1
ATOM 592 C C . GLU A 1 72 ? -0.373 5.032 11.068 1.00 81.56 72 GLU A C 1
ATOM 594 O O . GLU A 1 72 ? -1.209 5.729 11.643 1.00 81.56 72 GLU A O 1
ATOM 599 N N . LEU A 1 73 ? -0.113 3.779 11.464 1.00 78.94 73 LEU A N 1
ATOM 600 C CA . LEU A 1 73 ? -0.755 3.157 12.627 1.00 78.94 73 LEU A CA 1
ATOM 601 C C . LEU A 1 73 ? -0.214 3.704 13.956 1.00 78.94 73 LEU A C 1
ATOM 603 O O . LEU A 1 73 ? -0.981 3.838 14.909 1.00 78.94 73 LEU A O 1
ATOM 607 N N . LYS A 1 74 ? 1.084 4.028 14.041 1.00 76.62 74 LYS A N 1
ATOM 608 C CA . LYS A 1 74 ? 1.694 4.622 15.244 1.00 76.62 74 LYS A CA 1
ATOM 609 C C . LYS A 1 74 ? 1.161 6.016 15.545 1.00 76.62 74 LYS A C 1
ATOM 611 O O . LYS A 1 74 ? 0.983 6.326 16.715 1.00 76.62 74 LYS A O 1
ATOM 616 N N . ASP A 1 75 ? 0.900 6.834 14.527 1.00 66.25 75 ASP A N 1
ATOM 617 C CA . ASP A 1 75 ? 0.369 8.192 14.722 1.00 66.25 75 ASP A CA 1
ATOM 618 C C . ASP A 1 75 ? -1.061 8.192 15.306 1.00 66.25 75 ASP A C 1
ATOM 620 O O . ASP A 1 75 ? -1.523 9.187 15.860 1.00 66.25 75 ASP A O 1
ATOM 624 N N . ARG A 1 76 ? -1.762 7.051 15.236 1.00 64.06 76 ARG A N 1
ATOM 625 C CA . ARG A 1 76 ? -3.166 6.899 15.655 1.00 64.06 76 ARG A CA 1
ATOM 626 C C . ARG A 1 76 ? -3.369 6.200 17.002 1.00 64.06 76 ARG A C 1
ATOM 628 O O . ARG A 1 76 ? -4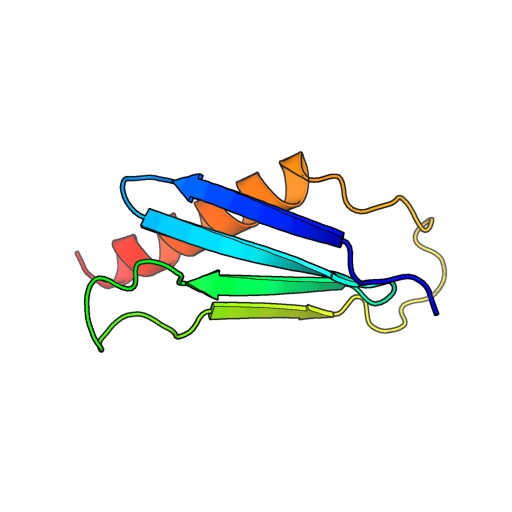.523 6.038 17.404 1.00 64.06 76 ARG A O 1
ATOM 635 N N . CYS A 1 77 ? -2.300 5.764 17.671 1.00 51.28 77 CYS A N 1
ATOM 636 C CA . CYS A 1 77 ? -2.361 5.019 18.935 1.00 51.28 77 CYS A CA 1
ATOM 637 C C . CYS A 1 77 ? -1.979 5.891 20.137 1.00 51.28 77 CYS A C 1
ATOM 639 O O . CYS A 1 77 ? -2.658 5.758 21.181 1.00 51.28 77 CYS A O 1
#

Secondary structure (DSSP, 8-state):
-PPPEEEEEEETTEEEEEEEETTEEEEEESS---TTS--EEEEE----TTS------HHHHHHHHHHHHHHHHHTT-

pLDDT: mean 78.71, std 14.26, range [45.0, 93.94]

Organism: NCBI:txid184870

Sequence (77 aa):
MSEPDRFQVELREFTFEVEISSLGYSVFWLDCPDETYPSGYSVFQGGSEHVSRKPIAREEIIRDIEDWLETELKDRC